Protein AF-A0A965G7Z4-F1 (afdb_monomer_lite)

Secondary structure (DSSP, 8-state):
-----------HHHHHHHHHHHHHTT--HHHHHHHHHHHHHT------HHHHEEE-TTS-EEEPPPSS----HHHHHHHHHHHT-

Radius of gyration: 20.24 Å; chains: 1; bounding box: 53×40×39 Å

pLDDT: mean 85.49, std 11.93, range [48.03, 98.06]

Foldseek 3Di:
DDDDDDDDDDDPVVVVVLCVVCVVVVHDSVVSVVVVVCCVVPPDPPPDLVRQWDQDPVRDTDGDDDPDDDDDPVNVVVVVVVVVD

Sequence (85 aa):
MTHIKTTIELPASLLMAAKAMAVKEKTTLKAILEHALRREITFQENPSPRDIFEINQYNFPVLKKRKAPLVTSGMIYQKLEEEDL

Structure (mmCIF, N/CA/C/O backbone):
data_AF-A0A965G7Z4-F1
#
_entry.id   AF-A0A965G7Z4-F1
#
loop_
_atom_site.group_PDB
_atom_site.id
_atom_site.type_symbol
_atom_site.label_atom_id
_atom_site.label_alt_id
_atom_site.label_comp_id
_atom_site.label_asym_id
_atom_site.label_entity_id
_atom_site.label_seq_id
_atom_site.pdbx_PDB_ins_code
_atom_site.Cartn_x
_atom_site.Cartn_y
_atom_site.Cartn_z
_atom_site.occupancy
_atom_site.B_iso_or_equiv
_atom_site.auth_seq_id
_atom_site.auth_comp_id
_atom_site.auth_asym_id
_atom_site.auth_atom_id
_atom_site.pdbx_PDB_model_num
ATOM 1 N N . MET A 1 1 ? 17.666 7.069 12.968 1.00 48.03 1 MET A N 1
ATOM 2 C CA . MET A 1 1 ? 17.033 6.113 12.031 1.00 48.03 1 MET A CA 1
ATOM 3 C C . MET A 1 1 ? 18.079 5.691 11.017 1.00 48.03 1 MET A C 1
ATOM 5 O O . MET A 1 1 ? 18.621 6.551 10.336 1.00 48.03 1 MET A O 1
ATOM 9 N N . THR A 1 2 ? 18.430 4.410 10.965 1.00 69.38 2 THR A N 1
ATOM 10 C CA . THR A 1 2 ? 19.378 3.871 9.983 1.00 69.38 2 THR A CA 1
ATOM 11 C C . THR A 1 2 ? 18.623 3.539 8.697 1.00 69.38 2 THR A C 1
ATOM 13 O O . THR A 1 2 ? 17.736 2.691 8.690 1.00 69.38 2 THR A O 1
ATOM 16 N N . HIS A 1 3 ? 18.938 4.234 7.603 1.00 74.69 3 HIS A N 1
ATOM 17 C CA . HIS A 1 3 ? 18.458 3.858 6.274 1.00 74.69 3 HIS A CA 1
ATOM 18 C C . HIS A 1 3 ? 19.460 2.896 5.638 1.00 74.69 3 HIS A C 1
ATOM 20 O O . HIS A 1 3 ? 20.632 3.233 5.487 1.00 74.69 3 HIS A O 1
ATOM 26 N N . ILE A 1 4 ? 18.990 1.710 5.256 1.00 86.81 4 ILE A N 1
ATOM 27 C CA . ILE A 1 4 ? 19.772 0.722 4.509 1.00 86.81 4 ILE A CA 1
ATOM 28 C C . ILE A 1 4 ? 19.293 0.743 3.059 1.00 86.81 4 ILE A C 1
ATOM 30 O O . ILE A 1 4 ? 18.090 0.778 2.793 1.00 86.81 4 ILE A O 1
ATOM 34 N N . LYS A 1 5 ? 20.239 0.749 2.118 1.00 89.50 5 LYS A N 1
ATOM 35 C CA . LYS A 1 5 ? 19.952 0.605 0.692 1.00 89.50 5 LYS A CA 1
ATOM 36 C C . LYS A 1 5 ? 20.065 -0.868 0.321 1.00 89.50 5 LYS A C 1
ATOM 38 O O . LYS A 1 5 ? 21.124 -1.461 0.495 1.00 89.50 5 LYS A O 1
ATOM 43 N N . THR A 1 6 ? 18.991 -1.416 -0.230 1.00 91.44 6 THR A N 1
ATOM 44 C CA . THR A 1 6 ? 18.937 -2.802 -0.699 1.00 91.44 6 THR A CA 1
ATOM 45 C C . THR A 1 6 ? 18.698 -2.811 -2.202 1.00 91.44 6 THR A C 1
ATOM 47 O O . THR A 1 6 ? 17.859 -2.058 -2.700 1.00 91.44 6 THR A O 1
ATOM 50 N N . THR A 1 7 ? 19.428 -3.662 -2.919 1.00 94.38 7 THR A N 1
ATOM 51 C CA . THR A 1 7 ? 19.207 -3.943 -4.343 1.00 94.38 7 THR A CA 1
ATOM 52 C C . THR A 1 7 ? 18.616 -5.342 -4.459 1.00 94.38 7 THR A C 1
ATOM 54 O O . THR A 1 7 ? 19.137 -6.273 -3.852 1.00 94.38 7 THR A O 1
ATOM 57 N N . ILE A 1 8 ? 17.528 -5.481 -5.214 1.00 92.75 8 ILE A N 1
ATOM 58 C CA . ILE A 1 8 ? 16.849 -6.756 -5.471 1.00 92.75 8 ILE A CA 1
ATOM 59 C C . ILE A 1 8 ? 16.662 -6.933 -6.976 1.00 92.75 8 ILE A C 1
ATOM 61 O O . ILE A 1 8 ? 16.396 -5.961 -7.685 1.00 92.75 8 ILE A O 1
ATOM 65 N N . GLU A 1 9 ? 16.791 -8.163 -7.461 1.00 95.94 9 GLU A N 1
ATOM 66 C CA . GLU A 1 9 ? 16.448 -8.503 -8.840 1.00 95.94 9 GLU A CA 1
ATOM 67 C C . GLU A 1 9 ? 14.943 -8.751 -8.943 1.00 95.94 9 GLU A C 1
ATOM 69 O O . GLU A 1 9 ? 14.363 -9.492 -8.150 1.00 95.94 9 GLU A O 1
ATOM 74 N N . LEU A 1 10 ? 14.294 -8.101 -9.910 1.00 94.31 10 LEU A N 1
ATOM 75 C CA . LEU A 1 10 ? 12.857 -8.215 -10.142 1.00 94.31 10 LEU A CA 1
ATOM 76 C C . LEU A 1 10 ? 12.583 -8.413 -11.633 1.00 94.31 10 LEU A C 1
ATOM 78 O O . LEU A 1 10 ? 13.247 -7.779 -12.459 1.00 94.31 10 LEU A O 1
ATOM 82 N N . PRO A 1 11 ? 11.556 -9.201 -11.997 1.00 98.06 11 PRO A N 1
ATOM 83 C CA . PRO A 1 11 ? 11.062 -9.231 -13.364 1.00 98.06 11 PRO A CA 1
ATOM 84 C C . PRO A 1 11 ? 10.721 -7.817 -13.848 1.00 98.06 11 PRO A C 1
ATOM 86 O O . PRO A 1 11 ? 10.036 -7.059 -13.155 1.00 98.06 11 PRO A O 1
ATOM 89 N N . ALA A 1 12 ? 11.162 -7.464 -15.058 1.00 96.81 12 ALA A N 1
ATOM 90 C CA . ALA A 1 12 ? 10.937 -6.130 -15.619 1.00 96.81 12 ALA A CA 1
ATOM 91 C C . ALA A 1 12 ? 9.441 -5.776 -15.685 1.00 96.81 12 ALA A C 1
ATOM 93 O O . ALA A 1 12 ? 9.051 -4.659 -15.344 1.00 96.81 12 ALA A O 1
ATOM 94 N N . SER A 1 13 ? 8.596 -6.750 -16.036 1.00 97.62 13 SER A N 1
ATOM 95 C CA . SER A 1 13 ? 7.136 -6.606 -16.057 1.00 97.62 13 SER A CA 1
ATOM 96 C C . SER A 1 13 ? 6.564 -6.228 -14.688 1.00 97.62 13 SER A C 1
ATOM 98 O O . SER A 1 13 ? 5.717 -5.338 -14.598 1.00 97.62 13 SER A O 1
ATOM 100 N N . LEU A 1 14 ? 7.066 -6.839 -13.612 1.00 96.06 14 LEU A N 1
ATOM 101 C CA . LEU A 1 14 ? 6.637 -6.551 -12.244 1.00 96.06 14 LEU A CA 1
ATOM 102 C C . LEU A 1 14 ? 7.059 -5.142 -11.812 1.00 96.06 14 LEU A C 1
ATOM 104 O O . LEU A 1 14 ? 6.250 -4.396 -11.258 1.00 96.06 14 LEU A O 1
ATOM 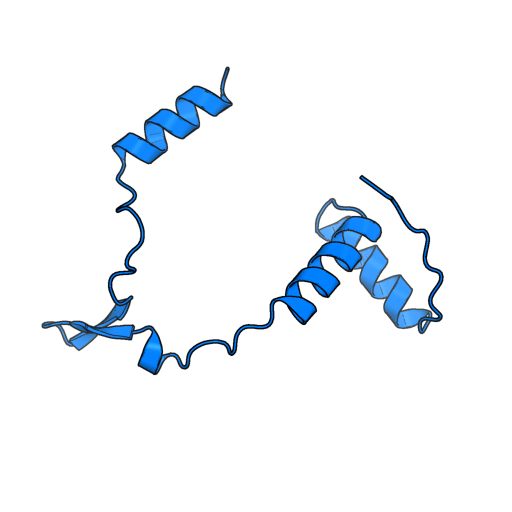108 N N . LEU A 1 15 ? 8.299 -4.745 -12.115 1.00 96.56 15 LEU A N 1
ATOM 109 C CA . LEU A 1 15 ? 8.785 -3.397 -11.819 1.00 96.56 15 LEU A CA 1
ATOM 110 C C . LEU A 1 15 ? 7.978 -2.327 -12.571 1.00 96.56 15 LEU A C 1
ATOM 112 O O . LEU A 1 15 ? 7.665 -1.277 -12.006 1.00 96.56 15 LEU A O 1
ATOM 116 N N . MET A 1 16 ? 7.617 -2.588 -13.830 1.00 97.56 16 MET A N 1
ATOM 117 C CA . MET A 1 16 ? 6.774 -1.688 -14.622 1.00 97.56 16 MET A CA 1
ATOM 118 C C . MET A 1 16 ? 5.368 -1.556 -14.031 1.00 97.56 16 MET A C 1
ATOM 120 O O . MET A 1 16 ? 4.884 -0.434 -13.871 1.00 97.56 16 MET A O 1
ATOM 124 N N . ALA A 1 17 ? 4.743 -2.668 -13.641 1.00 96.50 17 ALA A N 1
ATOM 125 C CA . ALA A 1 17 ? 3.429 -2.653 -13.001 1.00 96.50 17 ALA A CA 1
ATOM 126 C C . ALA A 1 17 ? 3.444 -1.872 -11.675 1.00 96.50 17 ALA A C 1
ATOM 128 O O . ALA A 1 17 ? 2.572 -1.034 -11.436 1.00 96.50 17 ALA A O 1
ATOM 129 N N . ALA A 1 18 ? 4.472 -2.073 -10.845 1.00 95.69 18 ALA A N 1
ATOM 130 C CA . ALA A 1 18 ? 4.626 -1.346 -9.587 1.00 95.69 18 ALA A CA 1
ATOM 131 C C . ALA A 1 18 ? 4.807 0.168 -9.804 1.00 95.69 18 ALA A C 1
ATOM 133 O O . ALA A 1 18 ? 4.225 0.976 -9.078 1.00 95.69 18 ALA A O 1
ATOM 134 N N . LYS A 1 19 ? 5.562 0.577 -10.834 1.00 96.12 19 LYS A N 1
ATOM 135 C CA . LYS A 1 19 ? 5.700 1.996 -11.206 1.00 96.12 19 LYS A CA 1
ATOM 136 C C . LYS A 1 19 ? 4.376 2.603 -11.668 1.00 96.12 19 LYS A C 1
ATOM 138 O O . LYS A 1 19 ? 4.047 3.709 -11.248 1.00 96.12 19 LYS A O 1
ATOM 143 N N . ALA A 1 20 ? 3.609 1.889 -12.491 1.00 97.12 20 ALA A N 1
ATOM 144 C CA . ALA A 1 20 ? 2.296 2.353 -12.938 1.00 97.12 20 ALA A CA 1
ATOM 145 C C . ALA A 1 20 ? 1.332 2.542 -11.753 1.00 97.12 20 ALA A C 1
ATOM 147 O O . ALA A 1 20 ? 0.626 3.549 -11.681 1.00 97.12 20 ALA A O 1
ATOM 148 N N . MET A 1 21 ? 1.358 1.621 -10.785 1.00 96.12 21 MET A N 1
ATOM 149 C CA . MET A 1 21 ? 0.587 1.737 -9.546 1.00 96.12 21 MET A CA 1
ATOM 150 C C . MET A 1 21 ? 1.001 2.962 -8.720 1.00 96.12 21 MET A C 1
ATOM 152 O O . MET A 1 21 ? 0.132 3.683 -8.241 1.00 96.12 21 MET A O 1
ATOM 156 N N . ALA A 1 22 ? 2.303 3.248 -8.605 1.00 96.88 22 ALA A N 1
ATOM 157 C CA . ALA A 1 22 ? 2.794 4.427 -7.886 1.00 96.88 22 ALA A CA 1
ATOM 158 C C . ALA A 1 22 ? 2.225 5.729 -8.459 1.00 96.88 22 ALA A C 1
ATOM 160 O O . ALA A 1 22 ? 1.761 6.583 -7.708 1.00 96.88 22 ALA A O 1
ATOM 161 N N . VAL A 1 23 ? 2.190 5.849 -9.789 1.00 96.75 23 VAL A N 1
ATOM 162 C CA . VAL A 1 23 ? 1.598 7.011 -10.467 1.00 96.75 23 VAL A CA 1
ATOM 163 C C . VAL A 1 23 ? 0.096 7.095 -10.197 1.00 96.75 23 VAL A C 1
ATOM 165 O O . VAL A 1 23 ? -0.399 8.165 -9.844 1.00 96.75 23 VAL A O 1
ATOM 168 N N . LYS A 1 24 ? -0.623 5.972 -10.325 1.00 95.94 24 LYS A N 1
ATOM 169 C CA . LYS A 1 24 ? -2.076 5.910 -10.107 1.00 95.94 24 LYS A CA 1
ATOM 170 C C . LYS A 1 24 ? -2.467 6.356 -8.694 1.00 95.94 24 LYS A C 1
ATOM 172 O O . LYS A 1 24 ? -3.385 7.155 -8.542 1.00 95.94 24 LYS A O 1
ATOM 177 N N . GLU A 1 25 ? -1.743 5.879 -7.686 1.00 93.69 25 GLU A N 1
ATOM 178 C CA . GLU A 1 25 ? -1.986 6.180 -6.269 1.00 93.69 25 GLU A CA 1
ATOM 179 C C . GLU A 1 25 ? -1.301 7.484 -5.807 1.00 93.69 25 GLU A C 1
ATOM 181 O O . GLU A 1 25 ? -1.288 7.788 -4.616 1.00 93.69 25 GLU A O 1
ATOM 186 N N . LYS A 1 26 ? -0.703 8.257 -6.732 1.00 96.38 26 LYS A N 1
ATOM 187 C CA . LYS A 1 26 ? 0.037 9.505 -6.453 1.00 96.38 26 LYS A CA 1
ATOM 188 C C . LYS A 1 26 ? 1.093 9.347 -5.348 1.00 96.38 26 LYS A C 1
ATOM 190 O O . LYS A 1 26 ? 1.254 10.207 -4.486 1.00 96.38 26 LYS A O 1
ATOM 195 N N . THR A 1 27 ? 1.826 8.239 -5.383 1.00 96.56 27 THR A N 1
ATOM 196 C CA . THR A 1 27 ? 2.845 7.872 -4.393 1.00 96.56 27 THR A CA 1
ATOM 197 C C . THR A 1 27 ? 4.166 7.479 -5.063 1.00 96.56 27 THR A C 1
ATOM 199 O O . THR A 1 27 ? 4.331 7.582 -6.278 1.00 96.56 27 THR A O 1
ATOM 202 N N . THR A 1 28 ? 5.150 7.041 -4.278 1.00 96.69 28 THR A N 1
ATOM 203 C CA . THR A 1 28 ? 6.461 6.613 -4.788 1.00 96.69 28 THR A CA 1
ATOM 204 C C . THR A 1 28 ? 6.590 5.093 -4.819 1.00 96.69 28 THR A C 1
ATOM 206 O O . THR A 1 28 ? 6.001 4.384 -4.004 1.00 96.69 28 THR A O 1
ATOM 209 N N . LEU A 1 29 ? 7.439 4.576 -5.715 1.00 94.81 29 LEU A N 1
ATOM 210 C CA . LEU A 1 29 ? 7.771 3.147 -5.750 1.00 94.81 29 LEU A CA 1
ATOM 211 C C . LEU A 1 29 ? 8.326 2.656 -4.400 1.00 94.81 29 LEU A C 1
ATOM 213 O O . LEU A 1 29 ? 7.986 1.564 -3.956 1.00 94.81 29 LEU A O 1
ATOM 217 N N . LYS A 1 30 ? 9.138 3.485 -3.728 1.00 93.94 30 LYS A N 1
ATOM 218 C CA . LYS A 1 30 ? 9.652 3.209 -2.380 1.00 93.94 30 LYS A CA 1
ATOM 219 C C . LYS A 1 30 ? 8.510 3.028 -1.379 1.00 93.94 30 LYS A C 1
ATOM 221 O O . LYS A 1 30 ? 8.509 2.042 -0.655 1.00 93.94 30 LYS A O 1
ATOM 226 N N . ALA A 1 31 ? 7.536 3.938 -1.367 1.00 94.69 31 ALA A N 1
ATOM 227 C CA . ALA A 1 31 ? 6.397 3.865 -0.455 1.00 94.69 31 ALA A CA 1
ATOM 228 C C . ALA A 1 31 ? 5.529 2.622 -0.707 1.00 94.69 31 ALA A C 1
ATOM 230 O O . ALA A 1 31 ? 5.124 1.967 0.250 1.00 94.69 31 ALA A O 1
ATOM 231 N N . ILE A 1 32 ? 5.307 2.246 -1.974 1.00 94.94 32 ILE A N 1
ATOM 232 C CA . ILE A 1 32 ? 4.609 0.995 -2.316 1.00 94.94 32 ILE A CA 1
ATOM 233 C C . ILE A 1 32 ? 5.362 -0.218 -1.773 1.00 94.94 32 ILE A C 1
ATOM 235 O O . ILE A 1 32 ? 4.755 -1.075 -1.134 1.00 94.94 32 ILE A O 1
ATOM 239 N N . LEU A 1 33 ? 6.674 -0.292 -2.012 1.00 93.69 33 LEU A N 1
ATOM 240 C CA . LEU A 1 33 ? 7.491 -1.415 -1.555 1.00 93.69 33 LEU A CA 1
ATO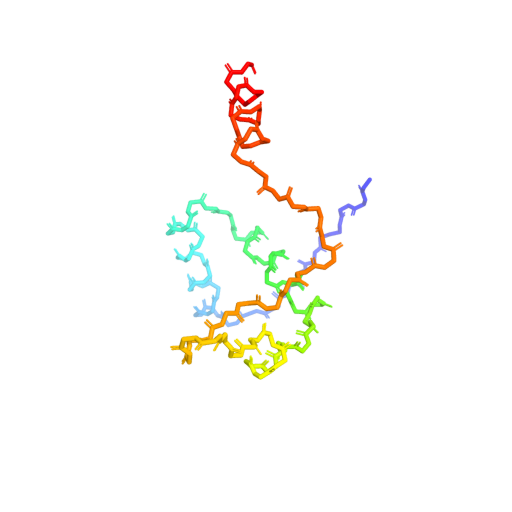M 241 C C . LEU A 1 33 ? 7.525 -1.498 -0.027 1.00 93.69 33 LEU A C 1
ATOM 243 O O . LEU A 1 33 ? 7.317 -2.573 0.526 1.00 93.69 33 LEU A O 1
ATOM 247 N N . GLU A 1 34 ? 7.722 -0.376 0.665 1.00 93.44 34 GLU A N 1
ATOM 248 C CA . GLU A 1 34 ? 7.683 -0.337 2.129 1.00 93.44 34 GLU A CA 1
ATOM 249 C C . GLU A 1 34 ? 6.313 -0.750 2.676 1.00 93.44 34 GLU A C 1
ATOM 251 O O . GLU A 1 34 ? 6.249 -1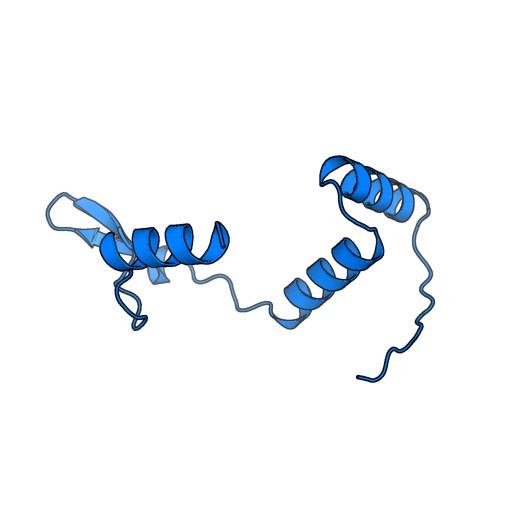.526 3.629 1.00 93.44 34 GLU A O 1
ATOM 256 N N . HIS A 1 35 ? 5.217 -0.276 2.077 1.00 92.25 35 HIS A N 1
ATOM 257 C CA . HIS A 1 35 ? 3.865 -0.656 2.482 1.00 92.25 35 HIS A CA 1
ATOM 258 C C . HIS A 1 35 ? 3.613 -2.156 2.281 1.00 92.25 35 HIS A C 1
ATOM 260 O O . HIS A 1 35 ? 3.123 -2.821 3.193 1.00 92.25 35 HIS A O 1
ATOM 266 N N . ALA A 1 36 ? 3.988 -2.703 1.123 1.00 90.75 36 ALA A N 1
ATOM 267 C CA . ALA A 1 36 ? 3.844 -4.125 0.831 1.00 90.75 36 ALA A CA 1
ATOM 268 C C . ALA A 1 36 ? 4.678 -4.990 1.790 1.00 90.75 36 ALA A C 1
ATOM 270 O O . ALA A 1 36 ? 4.156 -5.957 2.338 1.00 90.75 36 ALA A O 1
ATOM 271 N N . LEU A 1 37 ? 5.931 -4.606 2.059 1.00 91.69 37 LEU A N 1
ATOM 272 C CA . LEU A 1 37 ? 6.796 -5.299 3.019 1.00 91.69 37 LEU A CA 1
ATOM 273 C C . LEU A 1 37 ? 6.220 -5.254 4.435 1.00 91.69 37 LEU A C 1
ATOM 275 O O . LEU A 1 37 ? 6.169 -6.280 5.104 1.00 91.69 37 LEU A O 1
ATOM 279 N N . ARG A 1 38 ? 5.740 -4.086 4.884 1.00 92.44 38 ARG A N 1
ATOM 280 C CA . ARG A 1 38 ? 5.061 -3.947 6.183 1.00 92.44 38 ARG A CA 1
ATOM 281 C C . ARG A 1 38 ? 3.827 -4.835 6.265 1.00 92.44 38 ARG A C 1
ATOM 283 O O . ARG A 1 38 ? 3.613 -5.463 7.296 1.00 92.44 38 ARG A O 1
ATOM 290 N N . ARG A 1 39 ? 3.030 -4.900 5.198 1.00 88.75 39 ARG A N 1
ATOM 291 C CA . ARG A 1 39 ? 1.853 -5.772 5.135 1.00 88.75 39 ARG A CA 1
ATOM 292 C C . ARG A 1 39 ? 2.239 -7.244 5.258 1.00 88.75 39 ARG A C 1
ATOM 294 O O . ARG A 1 39 ? 1.572 -7.961 5.988 1.00 88.75 39 ARG A O 1
ATOM 301 N N . GLU A 1 40 ? 3.311 -7.661 4.591 1.00 89.38 40 GLU A N 1
ATOM 302 C CA . GLU A 1 40 ? 3.779 -9.050 4.608 1.00 89.38 40 GLU A CA 1
ATOM 303 C C . GLU A 1 40 ? 4.300 -9.468 5.990 1.00 89.38 40 GLU A C 1
ATOM 305 O O . GLU A 1 40 ? 3.921 -10.512 6.507 1.00 89.38 40 GLU A O 1
ATOM 310 N N . ILE A 1 41 ? 5.103 -8.622 6.647 1.00 88.62 41 ILE A N 1
ATOM 311 C CA . ILE A 1 41 ? 5.612 -8.925 8.000 1.00 88.62 41 ILE A CA 1
ATOM 312 C C . ILE A 1 41 ? 4.537 -8.796 9.084 1.00 88.62 41 ILE A C 1
ATOM 314 O O . ILE A 1 41 ? 4.651 -9.409 10.140 1.00 88.62 41 ILE A O 1
ATOM 318 N N . THR A 1 42 ? 3.512 -7.973 8.843 1.00 81.75 42 THR A N 1
ATOM 319 C CA . THR A 1 42 ? 2.392 -7.757 9.775 1.00 81.75 42 THR A CA 1
ATOM 320 C C . THR A 1 42 ? 1.204 -8.637 9.418 1.00 81.75 42 THR A C 1
ATOM 322 O O . THR A 1 42 ? 0.111 -8.369 9.906 1.00 81.75 42 THR A O 1
ATOM 325 N N . PHE A 1 43 ? 1.372 -9.649 8.558 1.00 63.28 43 PHE A N 1
ATOM 326 C CA . PHE A 1 43 ? 0.299 -10.568 8.202 1.00 63.28 43 PHE A CA 1
ATOM 327 C C . PHE A 1 43 ? -0.194 -11.287 9.466 1.00 63.28 43 PHE A C 1
ATOM 329 O O . PHE A 1 43 ? 0.308 -12.330 9.871 1.00 63.28 43 PHE A O 1
ATOM 336 N N . GLN A 1 44 ? -1.166 -10.672 10.133 1.00 60.34 44 GLN A N 1
ATOM 337 C CA . GLN A 1 44 ? -2.036 -11.323 11.083 1.00 60.34 44 GLN A CA 1
ATOM 338 C C . GLN A 1 44 ? -3.016 -12.107 10.230 1.00 60.34 44 GLN A C 1
ATOM 340 O O . GLN A 1 44 ? -3.562 -11.549 9.275 1.00 60.34 44 GLN A O 1
ATOM 345 N N . GLU A 1 45 ? -3.198 -13.392 10.537 1.00 61.41 45 GLU A N 1
ATOM 346 C CA . GLU A 1 45 ? -4.267 -14.192 9.948 1.00 61.41 45 GLU A CA 1
ATOM 347 C C . GLU A 1 45 ? -5.524 -13.329 9.891 1.00 61.41 45 GLU A C 1
ATOM 349 O O . GLU A 1 45 ? -5.970 -12.814 10.918 1.00 61.41 45 GLU A O 1
ATOM 354 N N . ASN A 1 46 ? -6.032 -13.082 8.681 1.00 63.97 46 ASN A N 1
ATOM 355 C CA . ASN A 1 46 ? -7.261 -12.323 8.533 1.00 63.97 46 ASN A CA 1
ATOM 356 C C . ASN A 1 46 ? -8.317 -13.102 9.323 1.00 63.97 46 ASN A C 1
ATOM 358 O O . ASN A 1 46 ? -8.579 -14.254 8.956 1.00 63.97 46 ASN A O 1
ATOM 362 N N . PRO A 1 47 ? -8.877 -12.540 10.411 1.00 64.94 47 PRO A N 1
ATOM 363 C CA . PRO A 1 47 ? -9.820 -13.287 11.218 1.00 64.94 47 PRO A CA 1
ATOM 364 C C . PRO A 1 47 ? -10.958 -13.734 10.306 1.00 64.94 47 PRO A C 1
ATOM 366 O O . PRO A 1 47 ? -11.392 -12.975 9.428 1.00 64.94 47 PRO A O 1
ATOM 369 N N . SER A 1 48 ? -11.416 -14.976 10.468 1.00 72.50 48 SER A N 1
ATOM 370 C CA . SER A 1 48 ? -12.557 -15.454 9.693 1.00 72.50 48 SER A CA 1
ATOM 371 C C . SER A 1 48 ? -13.702 -14.460 9.882 1.00 72.50 48 SER A C 1
ATOM 373 O O . SER A 1 48 ? -13.855 -13.924 10.980 1.00 72.50 48 SER A O 1
ATOM 375 N N . PRO A 1 49 ? -14.561 -14.203 8.881 1.00 68.00 49 PRO A N 1
ATOM 376 C CA . PRO A 1 49 ? -15.732 -13.354 9.085 1.00 68.00 49 PRO A CA 1
ATOM 377 C C . PRO A 1 49 ? -16.537 -13.753 10.339 1.00 68.00 49 PRO A C 1
ATOM 379 O O . PRO A 1 49 ? -17.032 -12.894 11.065 1.00 68.00 49 PRO A O 1
ATOM 382 N N . ARG A 1 50 ? -16.576 -15.048 10.683 1.00 71.06 50 ARG A N 1
ATOM 383 C CA . ARG A 1 50 ? -17.213 -15.554 11.916 1.00 71.06 50 ARG A CA 1
ATOM 384 C C . ARG A 1 50 ? -16.557 -15.057 13.214 1.00 71.06 50 ARG A C 1
ATOM 386 O O . ARG A 1 50 ? -17.216 -14.945 14.248 1.00 71.06 50 ARG A O 1
ATOM 393 N N . ASP A 1 51 ? -15.276 -14.724 13.167 1.00 75.75 51 ASP A N 1
ATOM 394 C CA . ASP A 1 51 ? -14.521 -14.210 14.306 1.00 75.75 51 ASP A CA 1
ATOM 395 C C . ASP A 1 51 ? -14.784 -12.716 14.529 1.00 75.75 51 ASP A C 1
ATOM 397 O O . ASP A 1 51 ? -14.688 -12.249 15.666 1.00 75.75 51 ASP A O 1
ATOM 401 N N . ILE A 1 52 ? -15.196 -11.985 13.487 1.00 82.50 52 ILE A N 1
ATOM 402 C CA . ILE A 1 52 ? -15.367 -10.522 13.494 1.00 82.50 52 ILE A CA 1
ATOM 403 C C . ILE A 1 52 ? -16.832 -10.112 13.691 1.00 82.50 52 ILE A C 1
ATOM 405 O O . ILE A 1 52 ? -17.100 -9.081 14.314 1.00 82.50 52 ILE A O 1
ATOM 409 N N . PHE A 1 53 ? -17.776 -10.905 13.181 1.00 86.69 53 PHE A N 1
ATOM 410 C CA . PHE A 1 53 ? -19.203 -10.586 13.215 1.00 86.69 53 PHE A CA 1
ATOM 411 C C . PHE A 1 53 ? -19.961 -11.374 14.295 1.00 86.69 53 PHE A C 1
ATOM 413 O O . PHE A 1 53 ? -19.638 -12.521 14.602 1.00 86.69 53 PHE A O 1
ATOM 420 N N . GLU A 1 54 ? -20.995 -10.757 14.856 1.00 89.88 54 GLU A N 1
ATOM 421 C CA . GLU A 1 54 ? -22.045 -11.387 15.660 1.00 89.88 54 GLU A CA 1
ATOM 422 C C . GLU A 1 54 ? -23.415 -11.059 15.048 1.00 89.88 54 GLU A C 1
ATOM 424 O O . GLU A 1 54 ? -23.561 -10.054 14.355 1.00 89.88 54 GLU A O 1
ATOM 429 N N . ILE A 1 55 ? -24.419 -11.913 15.245 1.00 91.19 55 ILE A N 1
ATOM 430 C CA . ILE A 1 55 ? -25.774 -11.660 14.737 1.00 91.19 55 ILE A CA 1
ATOM 431 C C . ILE A 1 55 ? -26.560 -10.900 15.804 1.00 91.19 55 ILE A C 1
ATOM 433 O O . ILE A 1 55 ? -26.637 -11.342 16.950 1.00 91.19 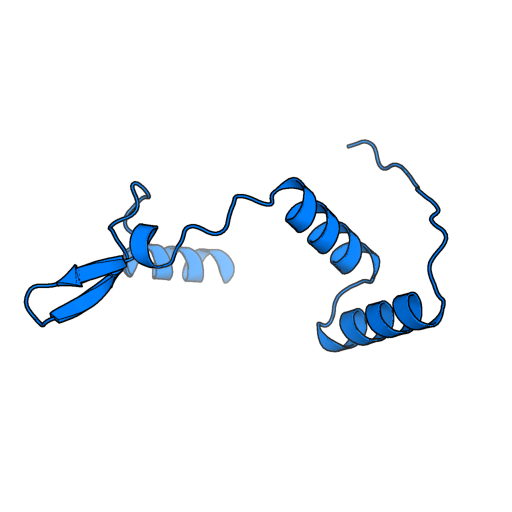55 ILE A O 1
ATOM 437 N N . ASN A 1 56 ? -27.135 -9.753 15.442 1.00 89.81 56 ASN A N 1
ATOM 438 C CA . ASN A 1 56 ? -27.958 -8.971 16.362 1.00 89.81 56 ASN A CA 1
ATOM 439 C C . ASN A 1 56 ? -29.400 -9.520 16.468 1.00 89.81 56 ASN A C 1
ATOM 441 O O . ASN A 1 56 ? -29.806 -10.415 15.731 1.00 89.81 56 ASN A O 1
ATOM 445 N N . GLN A 1 57 ? -30.208 -8.929 17.354 1.00 94.19 57 GLN A N 1
ATOM 446 C CA . GLN A 1 57 ? -31.622 -9.291 17.569 1.00 94.19 57 GLN A CA 1
ATOM 447 C C . GLN A 1 57 ? -32.524 -9.191 16.321 1.00 94.19 57 GLN A C 1
ATOM 449 O O . GLN A 1 57 ? -33.619 -9.742 16.311 1.00 94.19 57 GLN A O 1
ATOM 454 N N . TYR A 1 58 ? -32.072 -8.499 15.273 1.00 94.44 58 TYR A N 1
ATOM 455 C CA . TYR A 1 58 ? -32.777 -8.327 14.000 1.00 94.44 58 TYR A CA 1
ATOM 456 C C . TYR A 1 58 ? -32.221 -9.235 12.893 1.00 94.44 58 TYR A C 1
ATOM 458 O O . TYR A 1 58 ? -32.549 -9.058 11.723 1.00 94.44 58 TYR A O 1
ATOM 466 N N . ASN A 1 59 ? -31.374 -10.203 13.252 1.00 90.62 59 ASN A N 1
ATOM 467 C CA . ASN A 1 59 ? -30.747 -11.158 12.345 1.00 90.62 59 ASN A CA 1
ATOM 468 C C . ASN A 1 59 ? -29.753 -10.543 11.334 1.00 90.62 59 ASN A C 1
ATOM 470 O O . ASN A 1 59 ? -29.484 -11.131 10.285 1.00 90.62 59 ASN A O 1
ATOM 474 N N . PHE A 1 60 ? -29.173 -9.379 11.652 1.00 91.88 60 PHE A N 1
ATOM 475 C CA . PHE A 1 60 ? -28.115 -8.755 10.849 1.00 91.88 60 PHE A CA 1
ATOM 476 C C . PHE A 1 60 ? -26.719 -9.041 11.424 1.00 91.88 60 PHE A C 1
ATOM 478 O O . PHE A 1 60 ? -26.550 -8.981 12.647 1.00 91.88 60 PHE A O 1
ATOM 485 N N . PRO A 1 61 ? -25.701 -9.287 10.575 1.00 90.56 61 PRO A N 1
ATOM 486 C CA . PRO A 1 61 ? -24.314 -9.362 11.013 1.00 90.56 61 PRO A CA 1
ATOM 487 C C . PRO A 1 61 ? -23.811 -7.973 11.418 1.00 90.56 61 PRO A C 1
ATOM 489 O O . PRO A 1 61 ? -23.784 -7.043 10.613 1.00 90.56 61 PRO A O 1
ATOM 492 N N . VAL A 1 62 ? -23.392 -7.837 12.671 1.00 89.44 62 VAL A N 1
ATOM 493 C CA . VAL A 1 62 ? -22.786 -6.626 13.231 1.00 89.44 62 VAL A CA 1
ATOM 494 C C . VAL A 1 62 ? -21.362 -6.918 13.689 1.00 89.44 62 VAL A C 1
ATOM 496 O O . VAL A 1 62 ? -21.041 -8.035 14.085 1.00 89.44 62 VAL A O 1
ATOM 499 N N . LEU A 1 63 ? -20.478 -5.925 13.604 1.00 87.75 63 LEU A N 1
ATOM 500 C CA . LEU A 1 63 ? -19.104 -6.062 14.090 1.00 87.75 63 LEU A CA 1
ATOM 501 C C . LEU A 1 63 ? -19.109 -6.228 15.612 1.00 87.75 63 LEU A C 1
ATOM 503 O O . LEU A 1 63 ? -19.710 -5.414 16.318 1.00 87.75 63 LEU A O 1
ATOM 507 N N . LYS A 1 64 ? -18.378 -7.224 16.123 1.00 85.88 64 LYS A N 1
ATOM 508 C CA . LYS A 1 64 ? -18.128 -7.353 17.564 1.00 85.88 64 LYS A CA 1
ATOM 509 C C . LYS A 1 64 ? -17.476 -6.072 18.076 1.00 85.88 64 LYS A C 1
ATOM 511 O O . LYS A 1 64 ? -16.553 -5.534 17.453 1.00 85.88 64 LYS A O 1
ATOM 516 N N . LYS A 1 65 ? -17.928 -5.583 19.233 1.00 78.12 65 LYS A N 1
ATOM 517 C CA . LYS A 1 65 ? -17.337 -4.396 19.864 1.00 78.12 65 LYS A CA 1
ATOM 518 C C . LYS A 1 65 ? -15.849 -4.644 20.125 1.00 78.12 65 LYS A C 1
ATOM 520 O O . LYS A 1 65 ? -15.478 -5.524 20.900 1.00 78.12 65 LYS A O 1
ATOM 525 N N . ARG A 1 66 ? -14.982 -3.866 19.471 1.00 72.69 66 ARG A N 1
ATOM 526 C CA . ARG A 1 66 ? -13.539 -3.885 19.747 1.00 72.69 66 ARG A CA 1
ATOM 527 C C . ARG A 1 66 ? -13.296 -3.345 21.158 1.00 72.69 66 ARG A C 1
ATOM 529 O O . ARG A 1 66 ? -13.967 -2.409 21.574 1.00 72.69 66 ARG A O 1
ATOM 536 N N . LYS A 1 67 ? -12.273 -3.850 21.858 1.00 70.75 67 LYS A N 1
ATOM 537 C CA . LYS A 1 67 ? -11.772 -3.278 23.132 1.00 70.75 67 LYS A CA 1
ATOM 538 C C . LYS A 1 67 ? -11.084 -1.906 22.955 1.00 70.75 67 LYS A C 1
ATOM 540 O O . LYS A 1 67 ? -10.327 -1.479 23.818 1.00 70.75 67 LYS A O 1
ATOM 545 N N . ALA A 1 68 ? -11.284 -1.258 21.810 1.00 68.94 68 ALA A N 1
ATOM 546 C CA . ALA A 1 68 ? -10.702 0.032 21.481 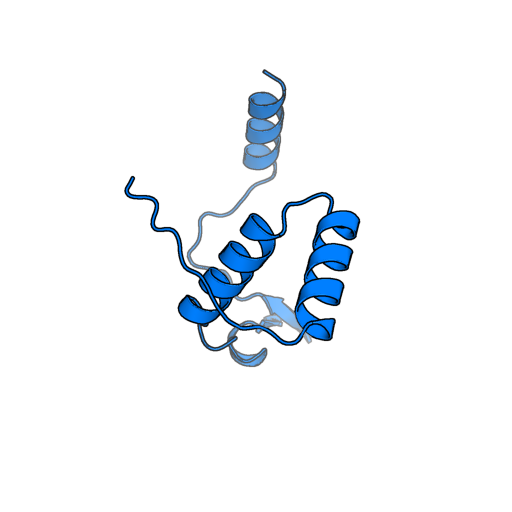1.00 68.94 68 ALA A CA 1
ATOM 547 C C . ALA A 1 68 ? -11.587 1.167 22.027 1.00 68.94 68 ALA A C 1
ATOM 549 O O . ALA A 1 68 ? -12.778 0.943 22.264 1.00 68.94 68 ALA A O 1
ATOM 550 N N . PRO A 1 69 ? -11.035 2.380 22.205 1.00 75.38 69 PRO A N 1
ATOM 551 C CA . PRO A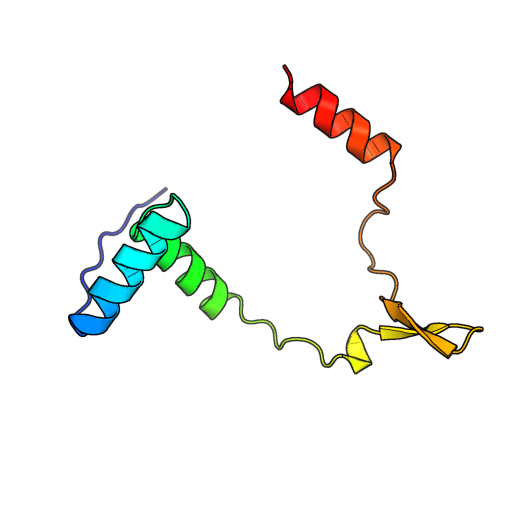 1 69 ? -11.817 3.541 22.607 1.00 75.38 69 PRO A CA 1
ATOM 552 C C . PRO A 1 69 ? -12.974 3.768 21.634 1.00 75.38 69 PRO A C 1
ATOM 554 O O . PRO A 1 69 ? -12.792 3.711 20.415 1.00 75.38 69 PRO A O 1
ATOM 557 N N . LEU A 1 70 ? -14.167 4.014 22.173 1.00 77.88 70 LEU A N 1
ATOM 558 C CA . LEU A 1 70 ? -15.324 4.384 21.370 1.00 77.88 70 LEU A CA 1
ATOM 559 C C . LEU A 1 70 ? -15.029 5.720 20.685 1.00 77.88 70 LEU A C 1
ATOM 561 O O . LEU A 1 70 ? -14.875 6.735 21.358 1.00 77.88 70 LEU A O 1
ATOM 565 N N . VAL A 1 71 ? -14.964 5.718 19.356 1.00 82.56 71 VAL A N 1
ATOM 566 C CA . VAL A 1 71 ? -14.839 6.953 18.579 1.00 82.56 71 VAL A CA 1
ATOM 567 C C . VAL A 1 71 ? -16.219 7.596 18.504 1.00 82.56 71 VAL A C 1
ATOM 569 O O . VAL A 1 71 ? -17.141 7.025 17.921 1.00 82.56 71 VAL A O 1
ATOM 572 N N . THR A 1 72 ? -16.374 8.762 19.129 1.00 86.81 72 THR A N 1
ATOM 573 C CA . THR A 1 72 ? -17.613 9.550 19.088 1.00 86.81 72 THR A CA 1
ATOM 574 C C . THR A 1 72 ? -17.520 10.650 18.033 1.00 86.81 72 THR A C 1
ATOM 576 O O . THR A 1 72 ? -16.428 11.033 17.619 1.00 86.81 72 THR A O 1
ATOM 579 N N . SER A 1 73 ? -18.664 11.193 17.611 1.00 84.75 73 SER A N 1
ATOM 580 C CA . SER A 1 73 ? -18.706 12.325 16.676 1.00 84.75 73 SER A CA 1
ATOM 581 C C . SER A 1 73 ? -17.935 13.542 17.197 1.00 84.75 73 SER A C 1
ATOM 583 O O . SER A 1 73 ? -17.200 14.157 16.436 1.00 84.75 73 SER A O 1
ATOM 585 N N . GLY A 1 74 ? -18.011 13.833 18.501 1.00 88.75 74 GLY A N 1
ATOM 586 C CA . GLY A 1 74 ? -17.240 14.912 19.131 1.00 88.75 74 GLY A CA 1
ATOM 587 C C . GLY A 1 74 ? -15.725 14.761 18.954 1.00 88.75 74 GLY A C 1
ATOM 588 O O . GLY A 1 74 ? -15.049 15.735 18.643 1.00 88.75 74 GLY A O 1
ATOM 589 N N . MET A 1 75 ? -15.202 13.534 19.059 1.00 87.31 75 MET A N 1
ATOM 590 C CA . MET A 1 75 ? -13.775 13.255 18.833 1.00 87.31 75 MET A CA 1
ATOM 591 C C . MET A 1 75 ? -13.365 13.449 17.368 1.00 87.31 75 MET A C 1
ATOM 593 O O . MET A 1 75 ? -12.214 13.773 17.092 1.00 87.31 75 MET A O 1
ATOM 597 N N . ILE A 1 76 ? -14.290 13.236 16.426 1.00 87.56 76 ILE A N 1
ATOM 598 C CA . ILE A 1 76 ? -14.043 13.465 14.997 1.00 87.56 76 ILE A CA 1
ATOM 599 C C . ILE A 1 76 ? -13.964 14.967 14.717 1.00 87.56 76 ILE A C 1
ATOM 601 O O . ILE A 1 76 ? -13.034 15.401 14.046 1.00 87.56 76 ILE A O 1
ATOM 605 N N . TYR A 1 77 ? -14.891 15.761 15.261 1.00 91.19 77 TYR A N 1
ATOM 606 C CA . TYR A 1 77 ? -14.896 17.213 15.057 1.00 91.19 77 TYR A CA 1
ATOM 607 C C . TYR A 1 77 ? -13.660 17.892 15.647 1.00 91.19 77 TYR A C 1
ATOM 609 O O . TYR A 1 77 ? -13.041 18.694 14.961 1.00 91.19 77 TYR A O 1
ATOM 617 N N . GLN A 1 78 ? -13.229 17.489 16.847 1.00 86.81 78 GLN A N 1
ATOM 618 C CA . GLN A 1 78 ? -11.984 17.997 17.437 1.00 86.81 78 GLN A CA 1
ATOM 619 C C . GLN A 1 78 ? -10.766 17.741 16.542 1.00 86.81 78 GLN A C 1
ATOM 621 O O . GLN A 1 78 ? -9.935 18.621 16.366 1.00 86.81 78 GLN A O 1
ATOM 626 N N . LYS A 1 79 ? -10.675 16.553 15.931 1.00 84.62 79 LYS A N 1
ATOM 627 C CA . LYS A 1 79 ? -9.574 16.239 15.012 1.00 84.62 79 LYS A CA 1
ATOM 628 C C . LYS A 1 79 ? -9.601 17.056 13.724 1.00 84.62 79 LYS A C 1
ATOM 630 O O . LYS A 1 79 ? -8.537 17.380 13.218 1.00 84.62 79 LYS A O 1
ATOM 635 N N . LEU A 1 80 ? -10.790 17.350 13.196 1.00 84.44 80 LEU A N 1
ATOM 636 C CA . LEU A 1 80 ? -10.934 18.195 12.008 1.00 84.44 80 LEU A CA 1
ATOM 637 C C . LEU A 1 80 ? -10.504 19.636 12.307 1.00 84.44 80 LEU A C 1
ATOM 639 O O . LEU A 1 80 ? -9.766 20.219 11.526 1.00 84.44 80 LEU A O 1
ATOM 643 N N . GLU A 1 81 ? -10.891 20.173 13.467 1.00 84.19 81 GLU A N 1
ATOM 644 C CA . GLU A 1 81 ? -10.460 21.505 13.915 1.00 84.19 81 GLU A CA 1
ATOM 645 C C . GLU A 1 81 ? -8.937 21.593 14.126 1.00 84.19 81 GLU A C 1
ATOM 647 O O . GLU A 1 81 ? -8.340 22.628 13.848 1.00 84.19 81 GLU A O 1
ATOM 652 N N . GLU A 1 82 ? -8.297 20.514 14.589 1.00 75.00 82 GLU A N 1
ATOM 653 C CA . GLU A 1 82 ? -6.838 20.436 14.765 1.00 75.00 82 GLU A CA 1
ATOM 654 C C . GLU A 1 82 ? -6.048 20.352 13.442 1.00 75.00 82 GLU A C 1
ATOM 656 O O . GLU A 1 82 ? -4.892 20.766 13.418 1.00 75.00 82 GLU A O 1
ATOM 661 N N . GLU A 1 83 ? -6.621 19.805 12.360 1.00 69.94 83 GLU A N 1
ATOM 662 C CA . GLU A 1 83 ? -5.954 19.687 11.045 1.00 69.94 83 GLU A CA 1
ATOM 663 C C . GLU A 1 83 ? -6.030 20.971 10.198 1.00 69.94 83 GLU A C 1
ATOM 665 O O . GLU A 1 83 ? -5.203 21.153 9.303 1.00 69.94 83 GLU A O 1
ATOM 670 N N . ASP A 1 84 ? -6.982 21.864 10.487 1.00 58.38 84 ASP A N 1
ATOM 671 C CA . ASP A 1 84 ? -7.179 23.147 9.793 1.00 58.38 84 ASP A CA 1
ATOM 672 C C . ASP A 1 84 ? -6.333 24.313 10.381 1.00 58.38 84 ASP A C 1
ATOM 674 O O . ASP A 1 84 ? -6.509 25.469 9.978 1.00 58.38 84 ASP A O 1
ATOM 678 N N . LEU A 1 85 ? -5.414 24.027 11.320 1.00 49.09 85 LEU A N 1
ATOM 679 C CA . LEU A 1 85 ? -4.532 24.984 12.023 1.00 49.09 85 LEU A CA 1
ATOM 680 C C . LEU A 1 85 ? -3.065 24.947 11.561 1.00 49.09 85 LEU A C 1
ATOM 682 O O . LEU A 1 85 ? -2.490 23.845 11.416 1.00 49.09 85 LEU A O 1
#